Protein AF-A0A7Y0S1N0-F1 (afdb_monomer)

Nearest PDB structures (foldseek):
  2r4e-assembly1_A  TM=9.691E-01  e=3.200E-05  Escherichia coli

Mean predicted aligned error: 2.19 Å

Secondary structure (DSSP, 8-state):
-TTT-TTS-HHHHHHHHHH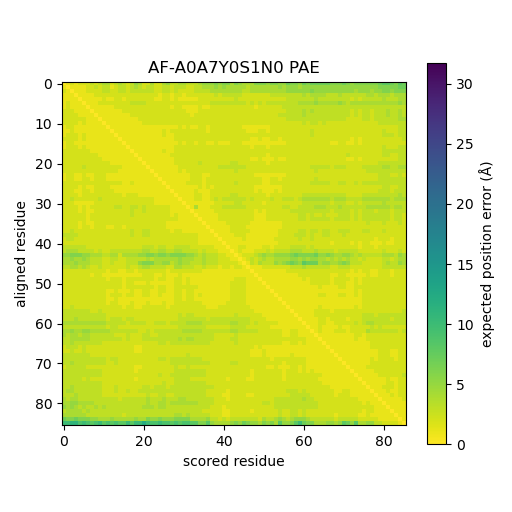HGGGHHHHTTT--SGGGG--EEESSSS-EEHHHHHHHHHHH---SHHIIIIII--GGGTS-HHHHH-

Radius of gyration: 12.18 Å; Cα contacts (8 Å, |Δi|>4): 86; chains: 1; b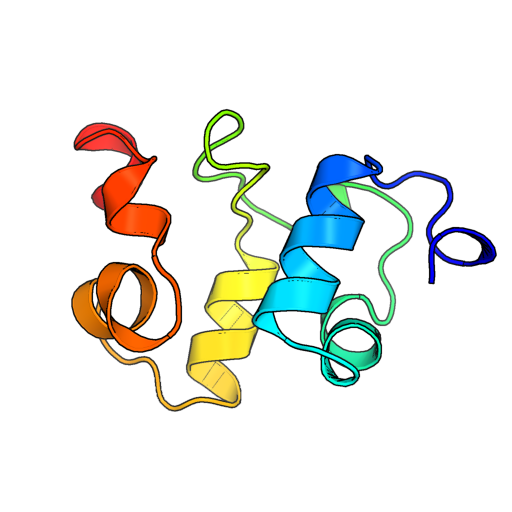ounding box: 29×20×32 Å

pLDDT: mean 96.47, std 2.12, range [86.0, 98.31]

Structure (mmCIF, N/CA/C/O backbone):
data_AF-A0A7Y0S1N0-F1
#
_entry.id   AF-A0A7Y0S1N0-F1
#
loop_
_atom_site.group_PDB
_atom_site.id
_atom_site.type_symbol
_atom_site.label_atom_id
_atom_site.label_alt_id
_atom_site.label_comp_id
_atom_site.label_asym_id
_atom_site.label_entity_id
_atom_site.label_seq_id
_atom_site.pdbx_PDB_ins_code
_atom_site.Cartn_x
_atom_site.Cartn_y
_atom_site.Cartn_z
_atom_site.occupancy
_atom_site.B_iso_or_equiv
_atom_site.auth_seq_id
_atom_site.auth_comp_id
_atom_site.auth_asym_id
_atom_site.auth_atom_id
_atom_site.pdbx_PDB_model_num
ATOM 1 N N . ILE A 1 1 ? 9.274 3.374 -10.439 1.00 92.56 1 ILE A N 1
ATOM 2 C CA . ILE A 1 1 ? 8.153 2.458 -10.130 1.00 92.56 1 ILE A CA 1
ATOM 3 C C . ILE A 1 1 ? 6.907 2.737 -10.980 1.00 92.56 1 ILE A C 1
ATOM 5 O O . ILE A 1 1 ? 6.417 1.794 -11.586 1.00 92.56 1 ILE A O 1
ATOM 9 N N . HIS A 1 2 ? 6.478 3.998 -11.149 1.00 93.56 2 HIS A N 1
ATOM 10 C CA . HIS A 1 2 ? 5.332 4.374 -12.002 1.00 93.56 2 HIS A CA 1
ATOM 11 C C . HIS A 1 2 ? 5.386 3.803 -13.42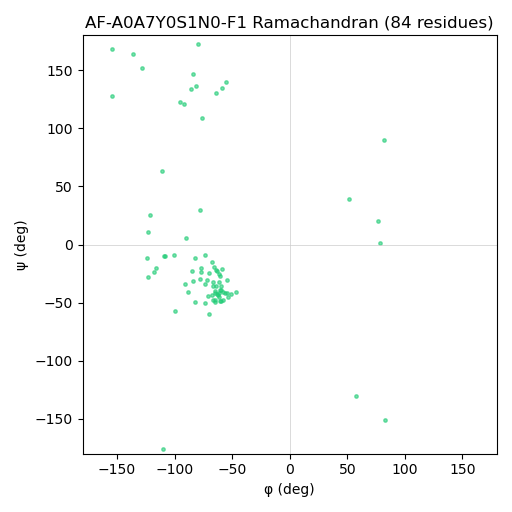7 1.00 93.56 2 HIS A C 1
ATOM 13 O O . HIS A 1 2 ? 4.400 3.268 -13.910 1.00 93.56 2 HIS A O 1
ATOM 19 N N . ALA A 1 3 ? 6.556 3.832 -14.076 1.00 94.56 3 ALA A N 1
ATOM 20 C CA . ALA 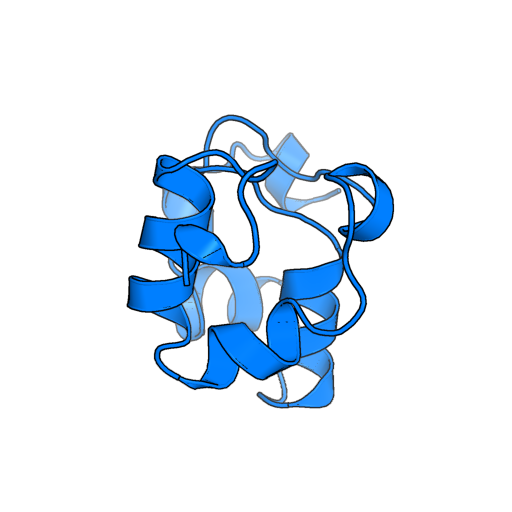A 1 3 ? 6.712 3.282 -15.426 1.00 94.56 3 ALA A CA 1
ATOM 21 C C . ALA A 1 3 ? 6.485 1.757 -15.522 1.00 94.56 3 ALA A C 1
ATOM 23 O O . ALA A 1 3 ? 6.200 1.265 -16.606 1.00 94.56 3 ALA A O 1
ATOM 24 N N . LYS A 1 4 ? 6.624 1.007 -14.415 1.00 96.88 4 LYS A N 1
ATOM 25 C CA . LYS A 1 4 ? 6.381 -0.448 -14.383 1.00 96.88 4 LYS A CA 1
ATOM 26 C C . LYS A 1 4 ? 4.915 -0.770 -14.089 1.00 96.88 4 LYS A C 1
ATOM 28 O O . LYS A 1 4 ? 4.362 -1.669 -14.706 1.00 96.88 4 LYS A O 1
ATOM 33 N N . TYR A 1 5 ? 4.302 -0.036 -13.163 1.00 97.56 5 TYR A N 1
ATOM 34 C CA . TYR A 1 5 ? 2.922 -0.252 -12.722 1.00 97.56 5 TYR A CA 1
ATOM 35 C C . TYR A 1 5 ? 2.038 0.906 -13.197 1.00 97.56 5 TYR A C 1
ATOM 37 O O . TYR A 1 5 ? 1.517 1.672 -12.393 1.00 97.56 5 TYR A O 1
ATOM 45 N N . THR A 1 6 ? 1.907 1.056 -14.518 1.00 97.31 6 THR A N 1
ATOM 46 C CA . THR A 1 6 ? 1.165 2.164 -15.154 1.00 97.31 6 THR A CA 1
ATOM 47 C C . THR A 1 6 ? -0.337 2.132 -14.880 1.00 97.31 6 THR A C 1
ATOM 49 O O . THR A 1 6 ? -1.005 3.149 -15.033 1.00 97.31 6 THR A O 1
ATOM 52 N N . TRP A 1 7 ? -0.863 0.973 -14.483 1.00 96.69 7 TRP A N 1
ATOM 53 C CA . TRP A 1 7 ? -2.258 0.784 -14.097 1.00 96.69 7 TRP A CA 1
ATOM 54 C C . TRP A 1 7 ? -2.565 1.318 -12.691 1.00 96.69 7 TRP A C 1
ATOM 56 O O . TRP A 1 7 ? -3.721 1.598 -12.390 1.00 96.69 7 TRP A O 1
ATOM 66 N N . ALA A 1 8 ? -1.559 1.436 -11.819 1.00 97.06 8 ALA A N 1
ATOM 67 C CA . ALA A 1 8 ? -1.771 1.776 -10.419 1.00 97.06 8 ALA A CA 1
ATOM 68 C C . ALA A 1 8 ? -1.946 3.295 -10.248 1.00 97.06 8 ALA A C 1
ATOM 70 O O . ALA A 1 8 ? -1.151 4.062 -10.807 1.00 97.06 8 ALA A O 1
ATOM 71 N N . PRO A 1 9 ? -2.921 3.753 -9.439 1.00 95.31 9 PRO A N 1
ATOM 72 C CA . PRO A 1 9 ? -3.072 5.171 -9.139 1.00 95.31 9 PRO A CA 1
ATOM 73 C C . PRO A 1 9 ? -1.786 5.773 -8.560 1.00 95.31 9 PRO A C 1
ATOM 75 O O . PRO A 1 9 ? -1.129 5.173 -7.706 1.00 95.31 9 PRO A O 1
ATOM 78 N N . GLU A 1 10 ? -1.446 6.995 -8.976 1.00 95.06 10 GLU A N 1
ATOM 79 C CA . GLU A 1 10 ? -0.234 7.687 -8.516 1.00 95.06 10 GLU A CA 1
ATOM 80 C C . GLU A 1 10 ? -0.189 7.815 -6.989 1.00 95.06 10 GLU A C 1
ATOM 82 O O . GLU A 1 10 ? 0.846 7.543 -6.381 1.00 95.06 10 GLU A O 1
ATOM 87 N N . ALA A 1 11 ? -1.327 8.140 -6.369 1.00 94.81 11 ALA A N 1
ATOM 88 C CA . ALA A 1 11 ? -1.450 8.262 -4.919 1.00 94.81 11 ALA A CA 1
ATOM 89 C C . ALA A 1 11 ? -1.123 6.951 -4.180 1.00 94.81 11 ALA A C 1
ATOM 91 O O . ALA A 1 11 ? -0.446 6.987 -3.153 1.00 94.81 11 ALA A O 1
ATOM 92 N N . LEU A 1 12 ? -1.541 5.800 -4.722 1.00 96.81 12 LEU A N 1
ATOM 93 C CA . LEU A 1 12 ? -1.253 4.486 -4.139 1.00 96.81 12 LEU A CA 1
ATOM 94 C C . LEU A 1 12 ? 0.245 4.180 -4.204 1.00 96.81 12 LEU A C 1
ATOM 96 O O . LEU A 1 12 ? 0.853 3.806 -3.203 1.00 96.81 12 LEU A O 1
ATOM 100 N N . ILE A 1 13 ? 0.853 4.387 -5.376 1.00 97.38 13 ILE A N 1
ATOM 101 C CA . ILE A 1 13 ? 2.287 4.167 -5.575 1.00 97.38 13 ILE A CA 1
ATOM 102 C C . ILE A 1 13 ? 3.112 5.089 -4.678 1.00 97.38 13 ILE A C 1
ATOM 104 O O . ILE A 1 13 ? 4.067 4.625 -4.057 1.00 97.38 13 ILE A O 1
ATOM 108 N N . LEU A 1 14 ? 2.741 6.368 -4.575 1.00 96.12 14 LEU A N 1
ATOM 109 C CA . LEU A 1 14 ? 3.414 7.311 -3.688 1.00 96.12 14 LEU A CA 1
ATOM 110 C C . LEU A 1 14 ? 3.326 6.841 -2.233 1.00 96.12 14 LEU A C 1
ATOM 112 O O . LEU A 1 14 ? 4.356 6.747 -1.571 1.00 96.12 14 LEU A O 1
ATOM 116 N N . ARG A 1 15 ? 2.128 6.467 -1.761 1.00 96.81 15 ARG A N 1
ATOM 117 C CA . ARG A 1 15 ? 1.925 5.960 -0.398 1.00 96.81 15 ARG A CA 1
ATOM 118 C C . ARG A 1 15 ? 2.775 4.720 -0.130 1.00 96.81 15 ARG A C 1
ATOM 120 O O . ARG A 1 15 ? 3.470 4.680 0.879 1.00 96.81 15 ARG A O 1
ATOM 127 N N . TYR A 1 16 ? 2.778 3.744 -1.038 1.00 97.81 16 TYR A N 1
ATOM 128 C CA . TYR A 1 16 ? 3.598 2.544 -0.884 1.00 97.8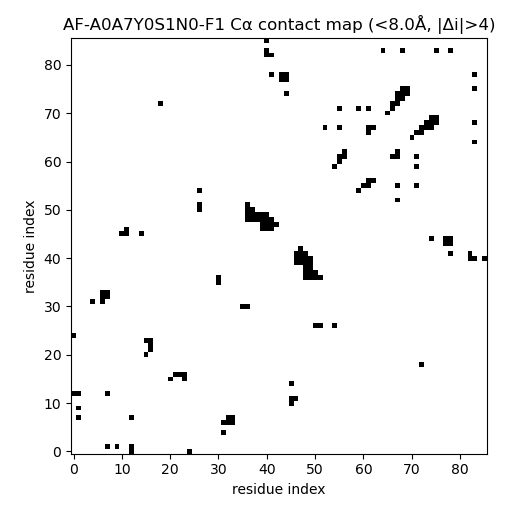1 16 TYR A CA 1
ATOM 129 C C . TYR A 1 16 ? 5.093 2.846 -0.878 1.00 97.81 16 TYR A C 1
ATOM 131 O O . TYR A 1 16 ? 5.800 2.336 -0.017 1.00 97.81 16 TYR A O 1
ATOM 139 N N . VAL A 1 17 ? 5.586 3.721 -1.756 1.00 97.69 17 VAL A N 1
ATOM 140 C CA . VAL A 1 17 ? 7.005 4.103 -1.751 1.00 97.69 17 VAL A CA 1
ATOM 141 C C . VAL A 1 17 ? 7.380 4.848 -0.471 1.00 97.69 17 VAL A C 1
ATOM 143 O O . VAL A 1 17 ? 8.450 4.595 0.077 1.00 97.69 17 VAL A O 1
ATOM 146 N N . THR A 1 18 ? 6.525 5.736 0.037 1.00 96.69 18 THR A N 1
ATOM 147 C CA . THR A 1 18 ? 6.772 6.442 1.304 1.00 96.69 18 THR A CA 1
ATOM 148 C C . THR A 1 18 ? 6.758 5.492 2.501 1.00 96.69 18 THR A C 1
ATOM 150 O O . THR A 1 18 ? 7.544 5.672 3.427 1.00 96.69 18 THR A O 1
ATOM 153 N N . GLN A 1 19 ? 5.896 4.478 2.471 1.00 96.56 19 GLN A N 1
ATOM 154 C CA . GLN A 1 19 ? 5.698 3.526 3.560 1.00 96.56 19 GLN A CA 1
ATOM 155 C C . GLN A 1 19 ? 6.745 2.399 3.569 1.00 96.56 19 GLN A C 1
ATOM 157 O O . GLN A 1 19 ? 7.347 2.113 4.598 1.00 96.56 19 GLN A O 1
ATOM 162 N N . PHE A 1 20 ? 6.965 1.759 2.421 1.00 97.25 20 PHE A N 1
ATOM 163 C CA . PHE A 1 20 ? 7.761 0.537 2.273 1.00 97.25 20 PHE A CA 1
ATOM 164 C C . PHE A 1 20 ? 9.111 0.776 1.582 1.00 97.25 20 PHE A C 1
ATOM 166 O O . PHE A 1 20 ? 9.953 -0.122 1.509 1.00 97.25 20 PHE A O 1
ATOM 173 N N . GLY A 1 21 ? 9.343 1.968 1.025 1.00 97.50 21 GLY A N 1
ATOM 174 C CA . GLY A 1 21 ? 10.575 2.284 0.308 1.00 97.50 21 GLY A CA 1
ATOM 175 C C . GLY A 1 21 ? 10.824 1.321 -0.854 1.00 97.50 21 GLY A C 1
ATOM 176 O O . GLY A 1 21 ? 9.938 1.045 -1.670 1.00 97.50 21 GLY A O 1
ATOM 177 N N . THR A 1 22 ? 12.039 0.772 -0.925 1.00 97.06 22 THR A N 1
ATOM 178 C CA . THR A 1 22 ? 12.433 -0.202 -1.956 1.00 97.06 22 THR A CA 1
ATOM 179 C C . THR A 1 22 ? 11.640 -1.502 -1.890 1.00 97.06 22 THR A C 1
ATOM 181 O O . THR A 1 22 ? 11.493 -2.167 -2.914 1.00 97.06 22 THR A O 1
ATOM 184 N N . GLN A 1 23 ? 11.065 -1.846 -0.736 1.00 97.50 23 GLN A N 1
ATOM 185 C CA . GLN A 1 23 ? 10.264 -3.059 -0.596 1.00 97.50 23 GLN A CA 1
ATOM 186 C C . GLN A 1 23 ? 8.962 -3.006 -1.393 1.00 97.50 23 GLN A C 1
ATOM 188 O O . GLN A 1 23 ? 8.387 -4.051 -1.682 1.00 97.50 23 GLN A O 1
ATOM 193 N N . THR A 1 24 ? 8.552 -1.820 -1.854 1.00 98.00 24 THR A N 1
ATOM 194 C CA . THR A 1 24 ? 7.422 -1.673 -2.779 1.00 98.00 24 THR A CA 1
ATOM 195 C C . THR A 1 24 ? 7.587 -2.523 -4.041 1.00 98.00 24 THR A C 1
ATOM 197 O O . THR A 1 24 ? 6.602 -2.982 -4.610 1.00 98.00 24 THR A O 1
ATOM 200 N N . TRP A 1 25 ? 8.821 -2.775 -4.494 1.00 97.81 25 TRP A N 1
ATOM 201 C CA . TRP A 1 25 ? 9.050 -3.651 -5.644 1.00 97.81 25 TRP A CA 1
ATOM 202 C C . TRP A 1 25 ? 8.631 -5.096 -5.372 1.00 97.81 25 TRP A C 1
ATOM 204 O O . TRP A 1 25 ? 7.995 -5.686 -6.243 1.00 97.81 25 TRP A O 1
ATOM 214 N N . ASN A 1 26 ? 8.939 -5.611 -4.178 1.00 96.69 26 ASN A N 1
ATOM 215 C CA . ASN A 1 26 ? 8.551 -6.952 -3.733 1.00 96.69 26 ASN A CA 1
ATOM 216 C C . ASN A 1 26 ? 7.047 -7.001 -3.459 1.00 96.69 26 ASN A C 1
ATOM 218 O O . ASN A 1 26 ? 6.357 -7.903 -3.925 1.00 96.69 26 ASN A O 1
ATOM 222 N N . LEU A 1 27 ? 6.522 -5.976 -2.775 1.00 97.56 27 LEU A N 1
ATOM 223 C CA . LEU A 1 27 ? 5.090 -5.828 -2.538 1.00 97.56 27 LEU A CA 1
ATOM 224 C C . LEU A 1 27 ?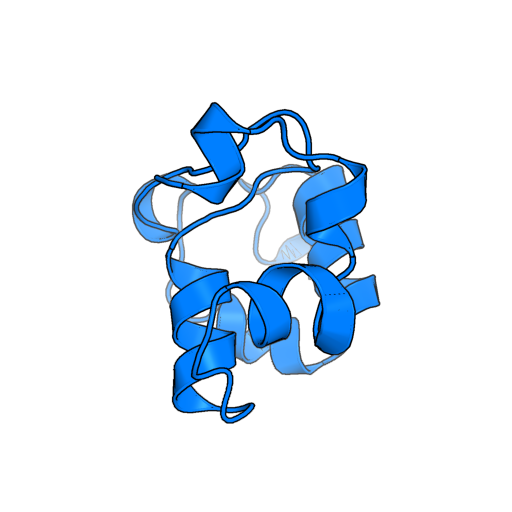 4.316 -5.891 -3.857 1.00 97.56 27 LEU A C 1
ATOM 226 O O . LEU A 1 27 ? 3.338 -6.611 -3.937 1.00 97.56 27 LEU A O 1
ATOM 230 N N . MET A 1 28 ? 4.760 -5.205 -4.909 1.00 97.50 28 MET A N 1
ATOM 231 C CA . MET A 1 28 ? 4.061 -5.148 -6.200 1.00 97.50 28 MET A CA 1
ATOM 232 C C . MET A 1 28 ? 4.476 -6.259 -7.181 1.00 97.50 28 MET A C 1
ATOM 234 O O . MET A 1 28 ? 4.084 -6.237 -8.345 1.00 97.50 28 MET A O 1
ATOM 238 N N . GLU A 1 29 ? 5.308 -7.218 -6.779 1.00 97.31 29 GLU A N 1
ATOM 239 C CA . GLU A 1 29 ? 5.804 -8.234 -7.707 1.00 97.31 29 GLU A CA 1
ATOM 240 C C . GLU A 1 29 ? 4.672 -9.125 -8.246 1.00 97.31 29 GLU A C 1
ATOM 242 O O . GLU A 1 29 ? 3.859 -9.661 -7.495 1.00 97.31 29 GLU A O 1
ATOM 247 N N . GLY A 1 30 ? 4.617 -9.292 -9.569 1.00 97.00 30 GLY A N 1
ATOM 248 C CA . GLY A 1 30 ? 3.610 -10.127 -10.229 1.00 97.00 30 GLY A CA 1
ATOM 249 C C . GLY A 1 30 ? 2.228 -9.485 -10.372 1.00 97.00 30 GLY A C 1
ATOM 250 O O . GLY A 1 30 ? 1.345 -10.124 -10.932 1.00 97.00 30 GLY A O 1
ATOM 251 N N . THR A 1 31 ? 2.030 -8.239 -9.926 1.00 98.06 31 THR A N 1
ATOM 252 C CA . THR A 1 31 ? 0.750 -7.537 -10.093 1.00 98.06 31 THR A CA 1
ATOM 253 C C . THR A 1 31 ? 0.676 -6.833 -11.449 1.00 98.06 31 THR A C 1
ATOM 255 O O . THR A 1 31 ? 1.606 -6.155 -11.899 1.00 98.06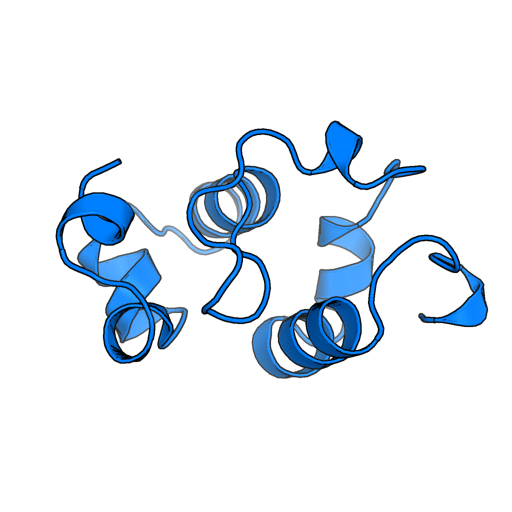 31 THR A O 1
ATOM 258 N N . THR A 1 32 ? -0.456 -7.002 -12.122 1.00 97.56 32 THR A N 1
ATOM 259 C CA . THR A 1 32 ? -0.748 -6.458 -13.456 1.00 97.56 32 THR A CA 1
ATOM 260 C C . THR A 1 32 ? -2.008 -5.598 -13.481 1.00 97.56 32 THR A C 1
ATOM 262 O O . THR A 1 32 ? -2.244 -4.884 -14.455 1.00 97.56 32 THR A O 1
ATOM 265 N N . SER A 1 33 ? -2.793 -5.636 -12.407 1.00 97.44 33 SER A N 1
ATOM 266 C CA . SER A 1 33 ? -4.016 -4.872 -12.218 1.00 97.44 33 SER A CA 1
ATOM 267 C C . SER A 1 33 ? -4.308 -4.657 -10.731 1.00 97.44 33 SER A C 1
ATOM 269 O O . SER A 1 33 ? -3.720 -5.308 -9.866 1.00 97.44 33 SER A O 1
ATOM 271 N N . GLU A 1 34 ? -5.264 -3.779 -10.431 1.00 96.56 34 GLU A N 1
ATOM 272 C CA . GLU A 1 34 ? -5.735 -3.539 -9.061 1.00 96.56 34 GLU A CA 1
ATOM 273 C C . GLU A 1 34 ? -6.348 -4.795 -8.426 1.00 96.56 34 GLU A C 1
ATOM 275 O O . GLU A 1 34 ? -6.160 -5.032 -7.237 1.00 96.56 34 GLU A O 1
ATOM 280 N N . ALA A 1 35 ? -6.983 -5.659 -9.226 1.00 97.38 35 ALA A N 1
ATOM 281 C CA . ALA A 1 35 ? -7.541 -6.924 -8.748 1.00 97.38 35 ALA A CA 1
ATOM 282 C C . ALA A 1 35 ? -6.470 -7.863 -8.158 1.00 97.38 35 ALA A C 1
ATOM 284 O O . ALA A 1 35 ? -6.765 -8.645 -7.255 1.00 97.38 35 ALA A O 1
ATOM 285 N N . ASP A 1 36 ? -5.215 -7.746 -8.606 1.00 98.12 36 ASP A N 1
ATOM 286 C CA . ASP A 1 36 ? -4.095 -8.545 -8.093 1.00 98.12 36 ASP A CA 1
ATOM 287 C C . ASP A 1 36 ? -3.638 -8.102 -6.685 1.00 98.12 36 ASP A C 1
ATOM 289 O O . ASP A 1 36 ? -2.816 -8.776 -6.054 1.00 98.12 36 ASP A O 1
ATOM 293 N N . LEU A 1 37 ? -4.147 -6.967 -6.182 1.00 97.94 37 LEU A N 1
ATOM 294 C CA . LEU A 1 37 ? -3.923 -6.495 -4.810 1.00 97.94 37 LEU A CA 1
ATOM 295 C C . LEU A 1 37 ? -4.871 -7.157 -3.792 1.00 97.94 37 LEU A C 1
ATOM 297 O O . LEU A 1 37 ? -4.630 -7.069 -2.586 1.00 97.94 37 LEU A O 1
ATOM 301 N N . GLY A 1 38 ? -5.901 -7.864 -4.266 1.00 97.81 38 GLY A N 1
ATOM 302 C CA . GLY A 1 38 ? -6.853 -8.594 -3.434 1.00 97.81 38 GLY A CA 1
ATOM 303 C C . GLY A 1 38 ? -7.977 -7.716 -2.881 1.00 97.81 38 GLY A C 1
ATOM 304 O O . GLY A 1 38 ? -8.394 -6.748 -3.512 1.00 97.81 38 GLY A O 1
ATOM 305 N N . GLN A 1 39 ? -8.501 -8.090 -1.710 1.00 97.38 39 GLN A N 1
ATOM 306 C CA . GLN A 1 39 ? -9.591 -7.366 -1.053 1.00 97.38 39 GLN A CA 1
ATOM 307 C C . GLN A 1 39 ? -9.196 -5.916 -0.768 1.00 97.38 39 GLN A C 1
ATOM 309 O O . GLN A 1 39 ? -8.118 -5.658 -0.236 1.00 97.38 39 GLN A O 1
ATOM 314 N N . THR A 1 40 ? -10.097 -4.986 -1.074 1.00 97.44 40 THR A N 1
ATOM 315 C CA . THR A 1 40 ? -9.954 -3.573 -0.720 1.00 97.44 40 THR A CA 1
ATOM 316 C C . THR A 1 40 ? -10.625 -3.313 0.623 1.00 97.44 40 THR A C 1
ATOM 318 O O . THR A 1 40 ? -11.828 -3.521 0.761 1.00 97.44 40 THR A O 1
ATOM 321 N N . PHE A 1 41 ? -9.861 -2.823 1.595 1.00 97.06 41 PHE A N 1
ATOM 322 C CA . PHE A 1 41 ? -10.352 -2.443 2.925 1.00 97.06 41 PHE A CA 1
ATOM 323 C C . PHE A 1 41 ? -10.767 -0.976 2.989 1.00 97.06 41 PHE A C 1
ATOM 325 O O . PHE A 1 41 ? -11.710 -0.630 3.686 1.00 97.06 41 PHE A O 1
ATOM 332 N N . SER A 1 42 ? -10.076 -0.101 2.255 1.00 96.19 42 SER A N 1
ATOM 333 C CA . SER A 1 42 ? -10.438 1.315 2.176 1.00 96.19 42 SER A CA 1
ATOM 334 C C . SER A 1 42 ? -9.960 1.932 0.875 1.00 96.19 42 SER A C 1
ATOM 336 O O . SER A 1 42 ? -8.778 1.878 0.551 1.00 96.19 42 SER A O 1
ATOM 338 N N . THR A 1 43 ? -10.849 2.593 0.144 1.00 93.62 43 THR A N 1
ATOM 339 C CA . THR A 1 43 ? -10.459 3.419 -1.010 1.00 93.62 43 THR A CA 1
ATOM 340 C C . THR A 1 43 ? -10.049 4.831 -0.587 1.00 93.62 43 THR A C 1
ATOM 342 O O . THR A 1 43 ? -9.284 5.486 -1.293 1.00 93.62 43 THR A O 1
ATOM 345 N N . GLN A 1 44 ? -10.503 5.296 0.583 1.00 88.75 44 GLN A N 1
ATOM 346 C CA . GLN A 1 44 ? -10.289 6.667 1.054 1.00 88.75 44 GLN A CA 1
ATOM 347 C C . GLN A 1 44 ? -8.939 6.863 1.749 1.00 88.75 44 GLN A C 1
ATOM 349 O O . GLN A 1 44 ? -8.329 7.921 1.608 1.00 88.75 44 GLN A O 1
ATOM 354 N N . ALA A 1 45 ? -8.407 5.835 2.416 1.00 92.38 45 ALA A N 1
ATOM 355 C CA . ALA A 1 45 ? -7.108 5.890 3.091 1.00 92.38 45 ALA A CA 1
ATOM 356 C C . ALA A 1 45 ? -5.901 5.757 2.131 1.00 92.38 45 ALA A C 1
ATOM 358 O O . ALA A 1 45 ? -4.853 5.230 2.503 1.00 92.38 45 ALA A O 1
ATOM 359 N N . GLY A 1 46 ? -6.032 6.207 0.878 1.00 88.69 46 GLY A N 1
ATOM 360 C CA . GLY A 1 46 ? -5.018 6.042 -0.171 1.00 88.69 46 GLY A CA 1
ATOM 361 C C . GLY A 1 46 ? -4.964 4.638 -0.786 1.00 88.69 46 GLY A C 1
ATOM 362 O O . GLY A 1 46 ? -3.946 4.293 -1.381 1.00 88.69 46 GLY A O 1
ATOM 363 N N . GLY A 1 47 ? -6.043 3.856 -0.641 1.00 95.31 47 GLY A N 1
ATOM 364 C CA . GLY A 1 47 ? -6.202 2.506 -1.193 1.00 95.31 47 GLY A CA 1
ATOM 365 C C . GLY A 1 47 ? -5.538 1.421 -0.347 1.00 95.31 47 GLY A C 1
ATOM 366 O O . GLY A 1 47 ? -4.380 1.124 -0.578 1.00 95.31 47 GLY A O 1
ATOM 367 N N . VAL A 1 48 ? -6.243 0.829 0.617 1.00 97.50 48 VAL A N 1
ATOM 368 C CA . VAL A 1 48 ? -5.751 -0.253 1.487 1.00 97.50 48 VAL A CA 1
ATOM 369 C C . VAL A 1 48 ? -6.172 -1.604 0.927 1.00 97.50 48 VAL A C 1
ATOM 371 O O . VAL A 1 48 ? -7.371 -1.842 0.781 1.00 97.50 48 VAL A O 1
ATOM 374 N N . TYR A 1 49 ? -5.211 -2.485 0.655 1.00 98.31 49 TYR A N 1
ATOM 375 C CA . TYR A 1 49 ? -5.472 -3.779 0.021 1.00 98.31 49 TYR A CA 1
ATOM 376 C C . TYR A 1 49 ? -4.869 -4.952 0.793 1.00 98.31 49 TYR A C 1
ATOM 378 O O . TYR A 1 49 ? -3.816 -4.814 1.411 1.00 98.31 49 TYR A O 1
ATOM 386 N N . GLN A 1 50 ? -5.479 -6.135 0.680 1.00 98.31 50 GLN A N 1
ATOM 387 C CA . GLN A 1 50 ? -5.021 -7.383 1.311 1.00 98.31 50 GLN A CA 1
ATOM 388 C C . GLN A 1 50 ? -3.528 -7.620 1.132 1.00 98.31 50 GLN A C 1
ATOM 390 O O . GLN A 1 50 ? -2.835 -7.990 2.072 1.00 98.31 50 GLN A O 1
ATOM 395 N N . ARG A 1 51 ? -3.006 -7.334 -0.056 1.00 98.06 51 ARG A N 1
ATOM 396 C CA . ARG A 1 51 ? -1.602 -7.560 -0.371 1.00 98.06 51 ARG A CA 1
ATOM 397 C C . ARG A 1 51 ? -0.623 -6.797 0.527 1.00 98.06 51 ARG A C 1
ATOM 399 O O . ARG A 1 51 ? 0.441 -7.327 0.841 1.00 98.06 51 ARG A O 1
ATOM 406 N N . GLU A 1 52 ? -0.949 -5.572 0.944 1.00 97.94 52 GLU A N 1
ATOM 407 C CA . GLU A 1 52 ? -0.086 -4.825 1.872 1.00 97.94 52 GLU A CA 1
ATOM 408 C C . GLU A 1 52 ? -0.172 -5.379 3.294 1.00 97.94 52 GLU A C 1
ATOM 410 O O . GLU A 1 52 ? 0.837 -5.430 3.994 1.00 97.94 52 GLU A O 1
ATOM 415 N N . ILE A 1 53 ? -1.348 -5.872 3.686 1.00 97.69 53 ILE A N 1
ATOM 416 C CA . ILE A 1 53 ? -1.562 -6.542 4.968 1.00 97.69 53 ILE A CA 1
ATOM 417 C C . ILE A 1 53 ? -0.763 -7.844 5.018 1.00 97.69 53 ILE A C 1
ATOM 419 O O . ILE A 1 53 ? 0.034 -8.040 5.934 1.00 97.69 53 ILE A O 1
ATOM 423 N N . ASP A 1 54 ? -0.874 -8.679 3.986 1.00 97.88 54 ASP A N 1
ATOM 424 C CA . ASP A 1 54 ? -0.110 -9.919 3.854 1.00 97.88 54 ASP A CA 1
ATOM 425 C C . ASP A 1 54 ? 1.393 -9.649 3.889 1.00 97.88 54 ASP A C 1
ATOM 427 O O . ASP A 1 54 ? 2.154 -10.387 4.516 1.00 97.88 54 ASP A O 1
ATOM 431 N N . TYR A 1 55 ? 1.848 -8.580 3.231 1.00 98.25 55 TYR A N 1
ATOM 432 C CA . TYR A 1 55 ? 3.249 -8.189 3.277 1.00 98.25 55 TYR A CA 1
ATOM 433 C C . TYR A 1 55 ? 3.691 -7.862 4.710 1.00 98.25 55 TYR A C 1
ATOM 435 O O . TYR A 1 55 ? 4.702 -8.405 5.160 1.00 98.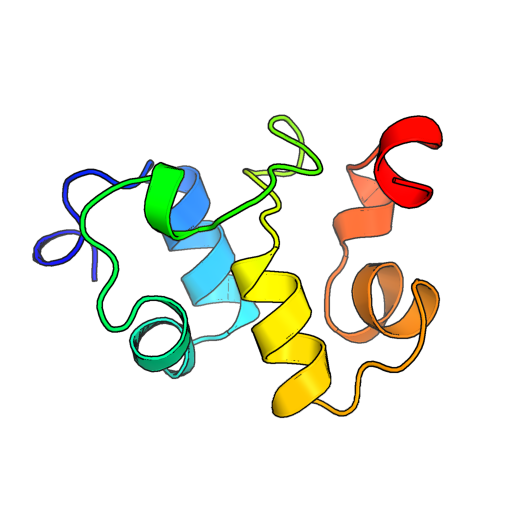25 55 TYR A O 1
ATOM 443 N N . LEU A 1 56 ? 2.922 -7.047 5.440 1.00 98.12 56 LEU A N 1
ATOM 444 C CA . LEU A 1 56 ? 3.200 -6.682 6.832 1.00 98.12 56 LEU A CA 1
ATOM 445 C C . LEU A 1 56 ? 3.201 -7.900 7.768 1.00 98.12 56 LEU A C 1
ATOM 447 O O . LEU A 1 56 ? 4.085 -8.023 8.620 1.00 98.12 56 LEU A O 1
ATOM 451 N N . MET A 1 57 ? 2.254 -8.823 7.595 1.00 97.75 57 MET A N 1
ATOM 452 C CA . MET A 1 57 ? 2.185 -10.054 8.385 1.00 97.75 57 MET A CA 1
ATOM 453 C C . MET A 1 57 ? 3.396 -10.956 8.115 1.00 97.75 57 MET A C 1
ATOM 455 O O . MET A 1 57 ? 4.058 -11.407 9.049 1.00 97.75 57 MET A O 1
ATOM 459 N N . ASN A 1 58 ? 3.730 -11.169 6.839 1.00 97.56 58 ASN A N 1
ATOM 460 C CA . ASN A 1 58 ? 4.775 -12.111 6.434 1.00 97.56 58 ASN A CA 1
ATOM 461 C C . ASN A 1 58 ? 6.203 -11.577 6.629 1.00 97.56 58 ASN A C 1
ATOM 463 O O . ASN A 1 58 ? 7.117 -12.368 6.856 1.00 97.56 58 ASN A O 1
ATOM 467 N N . HIS A 1 59 ? 6.416 -10.261 6.531 1.00 96.75 59 HIS A N 1
ATOM 468 C CA . HIS A 1 59 ? 7.760 -9.667 6.512 1.00 96.75 59 HIS A CA 1
ATOM 469 C C . HIS A 1 59 ? 8.052 -8.754 7.704 1.00 96.75 59 HIS A C 1
ATOM 471 O O . HIS A 1 59 ? 9.220 -8.520 8.010 1.00 96.75 59 HIS A O 1
ATOM 477 N N . GLU A 1 60 ? 7.028 -8.242 8.392 1.00 96.56 60 GLU A N 1
ATOM 478 C CA . GLU A 1 60 ? 7.197 -7.240 9.456 1.00 96.56 60 GLU A CA 1
ATOM 479 C C . GLU A 1 60 ? 6.617 -7.665 10.814 1.00 96.56 60 GLU A C 1
ATOM 481 O O . GLU A 1 60 ? 6.552 -6.848 11.747 1.00 96.56 60 GLU A O 1
ATOM 486 N N . MET A 1 61 ? 6.241 -8.945 10.940 1.00 97.69 61 MET A N 1
ATOM 487 C CA . MET A 1 61 ? 5.662 -9.542 12.150 1.00 97.69 61 MET A CA 1
ATOM 488 C C . MET A 1 61 ? 4.471 -8.732 12.676 1.00 97.69 61 MET A C 1
ATOM 490 O O . MET A 1 61 ? 4.345 -8.518 13.882 1.00 97.69 61 MET A O 1
ATOM 494 N N . ALA A 1 62 ? 3.638 -8.212 11.774 1.00 97.88 62 ALA A N 1
ATOM 495 C CA . ALA A 1 62 ? 2.390 -7.579 12.164 1.00 97.88 62 ALA A CA 1
ATOM 496 C C . ALA A 1 62 ? 1.382 -8.678 12.520 1.00 97.88 62 ALA A C 1
ATOM 498 O O . ALA A 1 62 ? 0.946 -9.421 11.646 1.00 97.88 62 ALA A O 1
ATOM 499 N N . MET A 1 63 ? 1.066 -8.821 13.807 1.00 97.00 63 MET A N 1
ATOM 500 C CA . MET A 1 63 ? 0.229 -9.922 14.310 1.00 97.00 63 MET A CA 1
ATOM 501 C C . MET A 1 63 ? -1.160 -9.460 14.753 1.00 97.00 63 MET A C 1
ATOM 503 O O . MET A 1 63 ? -2.019 -10.292 15.040 1.00 97.00 63 MET A O 1
ATOM 507 N N . THR A 1 64 ? -1.374 -8.148 14.834 1.00 97.62 64 THR A N 1
ATOM 508 C CA . THR A 1 64 ? -2.638 -7.535 15.247 1.00 97.62 64 THR A CA 1
ATOM 509 C C . THR A 1 64 ? -2.994 -6.361 14.337 1.00 97.62 64 THR A C 1
ATOM 511 O O . THR A 1 64 ? -2.149 -5.812 13.624 1.00 97.62 64 THR A O 1
ATOM 514 N N . ASP A 1 65 ? -4.254 -5.950 14.398 1.00 96.06 65 ASP A N 1
ATOM 515 C CA . ASP A 1 65 ? -4.751 -4.703 13.823 1.00 96.06 65 ASP A CA 1
ATOM 516 C C . ASP A 1 65 ? -3.958 -3.487 14.320 1.00 96.06 65 ASP A C 1
ATOM 518 O O . ASP A 1 65 ? -3.564 -2.640 13.526 1.00 96.06 65 ASP A O 1
ATOM 522 N N . GLU A 1 66 ? -3.625 -3.427 15.608 1.00 97.31 66 GLU A N 1
ATOM 523 C CA . GLU A 1 66 ? -2.811 -2.351 16.172 1.00 97.31 66 GLU A CA 1
ATOM 524 C C . GLU A 1 66 ? -1.420 -2.267 15.520 1.00 97.31 66 GLU A C 1
ATOM 526 O O . GLU A 1 66 ? -0.908 -1.177 15.225 1.00 97.31 66 GLU A O 1
ATOM 531 N N . ASP A 1 67 ? -0.816 -3.420 15.231 1.00 98.19 67 ASP A N 1
ATOM 532 C CA . ASP A 1 67 ? 0.483 -3.490 14.570 1.00 98.19 67 ASP A CA 1
ATOM 533 C C . ASP A 1 67 ? 0.420 -2.854 13.192 1.00 98.19 67 ASP A C 1
ATOM 535 O O . ASP A 1 67 ? 1.289 -2.053 12.839 1.00 98.19 67 ASP A O 1
ATOM 539 N N . ILE A 1 68 ? -0.627 -3.184 12.443 1.00 97.31 68 ILE A N 1
ATOM 540 C CA . ILE A 1 68 ? -0.859 -2.698 11.090 1.00 97.31 68 ILE A CA 1
ATOM 541 C C . ILE A 1 68 ? -1.224 -1.216 11.132 1.00 97.31 68 ILE A C 1
ATOM 543 O O . ILE A 1 68 ? -0.515 -0.398 10.549 1.00 97.31 68 ILE A O 1
ATOM 547 N N . LEU A 1 69 ? -2.304 -0.858 11.824 1.00 97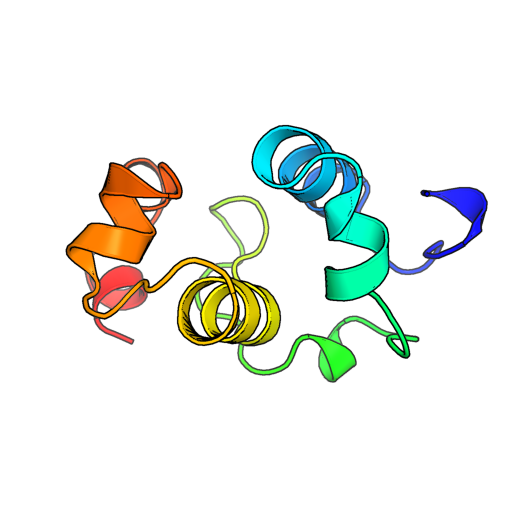.50 69 LEU A N 1
ATOM 548 C CA . LEU A 1 69 ? -2.968 0.442 11.739 1.00 97.50 69 LEU A CA 1
ATOM 549 C C . LEU A 1 69 ? -2.172 1.575 12.388 1.00 97.50 69 LEU A C 1
ATOM 551 O O . LEU A 1 69 ? -2.283 2.721 11.938 1.00 97.50 69 LEU A O 1
ATOM 555 N N . TRP A 1 70 ? -1.391 1.272 13.430 1.00 97.25 70 TRP A N 1
ATOM 556 C CA . TRP A 1 70 ? -0.784 2.299 14.279 1.00 97.25 70 TRP A CA 1
ATOM 557 C C . TRP A 1 70 ? 0.732 2.219 14.383 1.00 97.25 70 TRP A C 1
ATOM 559 O O . TRP A 1 70 ? 1.364 3.252 14.627 1.00 97.25 70 TRP A O 1
ATOM 569 N N . ARG A 1 71 ? 1.344 1.039 14.230 1.00 97.56 71 ARG A N 1
ATOM 570 C CA . ARG A 1 71 ? 2.802 0.889 14.385 1.00 97.56 71 ARG A CA 1
ATOM 571 C C . ARG A 1 71 ? 3.526 0.869 13.053 1.00 97.56 71 ARG A C 1
ATOM 573 O O . ARG A 1 71 ? 4.431 1.676 12.860 1.00 97.56 71 ARG A O 1
ATOM 580 N N . ARG A 1 72 ? 3.162 -0.066 12.174 1.00 97.50 72 ARG A N 1
ATOM 581 C CA . ARG A 1 72 ? 3.760 -0.202 10.845 1.00 97.50 72 ARG A CA 1
ATOM 582 C C . ARG A 1 72 ? 3.260 0.912 9.959 1.00 97.50 72 ARG A C 1
ATOM 584 O O . ARG A 1 72 ? 4.074 1.651 9.425 1.00 97.50 72 ARG A O 1
ATOM 591 N N . THR A 1 73 ? 1.949 1.105 9.905 1.00 96.06 73 THR A N 1
ATOM 592 C CA . THR A 1 73 ? 1.329 2.193 9.151 1.00 96.06 73 THR A CA 1
ATOM 593 C C . THR A 1 73 ? 0.725 3.242 10.087 1.00 96.06 73 THR A C 1
ATOM 595 O O . THR A 1 73 ? 0.856 3.175 11.313 1.00 96.06 73 THR A O 1
ATOM 598 N N . LYS A 1 74 ? 0.064 4.237 9.489 1.00 96.00 74 LYS A N 1
ATOM 599 C CA . LYS A 1 74 ? -0.825 5.186 10.173 1.00 96.00 74 LYS A CA 1
ATOM 600 C C . LYS A 1 74 ? -2.245 5.148 9.609 1.00 96.00 74 LYS A C 1
ATOM 602 O O . LYS A 1 74 ? -2.963 6.141 9.687 1.00 96.00 74 LYS A O 1
ATOM 607 N N . LEU A 1 75 ? -2.650 4.019 9.026 1.00 97.00 75 LEU A N 1
ATOM 608 C CA . LEU A 1 75 ? -3.960 3.862 8.391 1.00 97.00 75 LEU A CA 1
ATOM 609 C C . LEU A 1 75 ? -5.124 4.048 9.372 1.00 97.00 75 LEU A C 1
ATOM 611 O O . LEU A 1 75 ? -6.181 4.530 8.970 1.00 97.00 75 LEU A O 1
ATOM 615 N N . GLY A 1 76 ? -4.904 3.808 10.669 1.00 96.81 76 GLY A N 1
ATOM 616 C CA . GLY A 1 76 ? -5.901 4.075 11.706 1.00 96.81 76 GLY A CA 1
ATOM 617 C C . GLY A 1 76 ? -6.361 5.540 11.796 1.00 96.81 76 GLY A C 1
ATOM 618 O O . GLY A 1 76 ? -7.457 5.795 12.295 1.00 96.81 76 GLY A O 1
ATOM 619 N N . LEU A 1 77 ? -5.569 6.500 11.291 1.00 96.25 77 LEU A N 1
ATOM 620 C CA . LEU A 1 77 ? -5.946 7.920 11.217 1.00 96.25 77 LEU A CA 1
ATOM 621 C C . LEU A 1 77 ? -6.913 8.239 10.070 1.00 96.25 77 LEU A C 1
ATOM 623 O O . LEU A 1 77 ? -7.541 9.295 10.090 1.00 96.25 77 LEU A O 1
ATOM 627 N N . TYR A 1 78 ? -6.988 7.371 9.061 1.00 95.38 78 TYR A N 1
ATOM 628 C CA . TYR A 1 78 ? -7.671 7.652 7.795 1.00 95.38 78 TYR A CA 1
ATOM 629 C C . TYR A 1 78 ? -8.850 6.718 7.530 1.00 95.38 78 TYR A C 1
ATOM 631 O O . TYR A 1 78 ? -9.747 7.088 6.779 1.00 95.38 78 TYR A O 1
ATOM 639 N N . MET A 1 79 ? -8.845 5.528 8.130 1.00 96.62 79 MET A N 1
ATOM 640 C CA . MET A 1 79 ? -9.932 4.559 8.025 1.00 96.62 79 MET A CA 1
ATOM 641 C C . MET A 1 79 ? -11.035 4.865 9.042 1.00 96.62 79 MET A C 1
ATOM 643 O O . MET A 1 79 ? -10.763 5.324 10.157 1.00 96.62 79 MET A O 1
ATOM 647 N N . ASN A 1 80 ? -12.282 4.589 8.672 1.00 96.62 80 ASN A N 1
ATOM 648 C CA . ASN A 1 80 ? -13.408 4.586 9.602 1.00 96.62 80 ASN A CA 1
ATOM 649 C C . ASN A 1 80 ? -13.455 3.273 10.417 1.00 96.62 80 ASN A C 1
ATOM 651 O O . ASN A 1 80 ? -12.679 2.352 10.175 1.00 96.62 80 ASN A O 1
ATOM 655 N N . GLU A 1 81 ? -14.336 3.187 11.416 1.00 95.75 81 GLU A N 1
ATOM 656 C CA . GLU A 1 81 ? -14.398 2.010 12.300 1.00 95.75 81 GLU A CA 1
ATOM 657 C C . GLU A 1 81 ? -14.854 0.729 11.592 1.00 95.75 81 GLU A C 1
ATOM 659 O O . GLU A 1 81 ? -14.379 -0.346 11.940 1.00 95.75 81 GLU A O 1
ATOM 664 N N . GLU A 1 82 ? -15.719 0.820 10.580 1.00 95.44 82 GLU A N 1
ATOM 665 C CA . GLU A 1 82 ? -16.139 -0.350 9.799 1.00 95.44 82 GLU A CA 1
ATOM 666 C C . GLU A 1 82 ? -14.965 -0.893 8.976 1.00 95.44 82 GLU A C 1
ATOM 668 O O . GLU A 1 82 ? -14.707 -2.092 8.980 1.00 95.44 82 GLU A O 1
ATOM 673 N N . GLU A 1 83 ? -14.199 -0.005 8.340 1.00 95.94 83 GLU A N 1
ATOM 674 C CA . GLU A 1 83 ? -13.015 -0.369 7.558 1.00 95.94 83 GLU A CA 1
ATOM 675 C C . GLU A 1 83 ? -11.909 -0.985 8.431 1.00 95.94 83 GLU A C 1
ATOM 677 O O . GLU A 1 83 ? -11.203 -1.878 7.971 1.00 95.94 83 GLU A O 1
ATOM 682 N N . LYS A 1 84 ? -11.731 -0.528 9.681 1.00 95.06 84 LYS A N 1
ATOM 683 C CA . LYS A 1 84 ? -10.711 -1.070 10.606 1.00 95.06 84 LYS A CA 1
ATOM 684 C C . LYS A 1 84 ? -11.028 -2.481 11.107 1.00 95.06 84 LYS A C 1
ATOM 686 O O . LYS A 1 84 ? -10.113 -3.162 11.556 1.00 95.06 84 LYS A O 1
ATOM 691 N N . GLN A 1 85 ? -12.302 -2.870 11.104 1.00 91.94 85 GLN A N 1
ATOM 692 C CA . GLN A 1 85 ? -12.779 -4.154 11.634 1.00 91.94 85 GLN A CA 1
ATOM 693 C C . GLN A 1 85 ? -13.030 -5.208 10.541 1.00 91.94 85 GLN A C 1
ATOM 695 O O . GLN A 1 85 ? -13.317 -6.358 10.875 1.00 91.94 85 GLN A O 1
ATOM 700 N N . ALA A 1 86 ? -12.978 -4.807 9.267 1.00 86.00 86 ALA A N 1
ATOM 701 C CA . ALA A 1 86 ? -13.151 -5.674 8.101 1.00 86.00 86 ALA A CA 1
ATOM 702 C C . ALA A 1 86 ? -11.932 -6.574 7.860 1.00 86.00 86 ALA A C 1
ATOM 704 O O . ALA A 1 86 ? -12.147 -7.704 7.361 1.00 86.00 86 ALA A O 1
#

Sequence (86 aa):
IHAKYTWAPEALILRYVTQFGTQTWNLMEGTTSEADLGQTFSTQAGGVYQREIDYLMNHEMAMTDEDILWRRTKLGLYMNEEEKQA

Organism: Vibrio parahaemolyticus (NCBI:txid670)

Foldseek 3Di:
DCVVQVQDDPLLLVQCCVQVNPCVCVLCPPDHHPVVQPDWLDVFLSTDGPSVVVCCVVPVVQPDLCCVCPPSHVSVVGDDPSSSVD

InterPro domains:
  IPR031656 Alpha-glycerophosphate oxidase, C-terminal [PF16901] (9-82)
  IPR038299 Alpha-glycerophosphate oxidase, C-terminal domain superfamily [G3DSA:1.10.8.870] (1-62)

Solvent-accessible surface area (backbone atoms only — not comparable to full-atom values): 5125 Å² total; per-residue (Å²): 110,62,89,78,46,73,79,56,55,67,64,38,54,50,50,39,39,74,74,49,42,78,52,36,57,65,72,51,59,93,54,83,50,74,74,68,34,52,58,74,55,33,76,81,57,52,55,40,36,42,50,60,52,52,45,36,39,76,74,65,71,34,84,47,68,62,36,45,27,64,66,77,39,62,51,59,82,56,48,55,75,69,45,73,74,109